Protein AF-A0A1B1K630-F1 (afdb_monomer_lite)

Secondary structure (DSSP, 8-state):
-HHHHHHHHHTTT-HHHHHHHHHHHHT--HHHHHHHHHHHHHHHSTT---SS--HHHHHHHHHHHHHHHHHHHHHHHHHHHHHHHHHHHHHH-

Sequence (93 aa):
MRMYRDRVREHGGSKVAARRHVGELLGIAPATLRNWIEREEARQAPGTPSATPDASDEVARLRREVAELRRANEILKTASAFFAAAEVDRRLR

Structure (mmCIF, N/CA/C/O backbone):
data_AF-A0A1B1K630-F1
#
_entry.id   AF-A0A1B1K630-F1
#
loop_
_atom_site.group_PDB
_atom_site.id
_atom_site.type_symbol
_atom_site.label_atom_id
_atom_site.label_alt_id
_atom_site.label_comp_id
_atom_site.label_asym_id
_atom_site.label_entity_id
_atom_site.label_seq_id
_atom_site.pdbx_PDB_ins_code
_atom_site.Cartn_x
_atom_site.Cartn_y
_atom_site.Cartn_z
_atom_site.occupancy
_atom_site.B_iso_or_equiv
_atom_site.auth_seq_id
_atom_site.auth_comp_id
_atom_site.auth_asym_id
_atom_site.auth_atom_id
_atom_site.pdbx_PDB_model_num
ATOM 1 N N . MET A 1 1 ? 15.177 -5.363 -12.042 1.00 73.69 1 MET A N 1
ATOM 2 C CA . MET A 1 1 ? 15.136 -5.779 -13.471 1.00 73.69 1 MET A CA 1
ATOM 3 C C . MET A 1 1 ? 16.131 -6.909 -13.814 1.00 73.69 1 MET A C 1
ATOM 5 O O . MET A 1 1 ? 17.252 -6.615 -14.211 1.00 73.69 1 MET A O 1
ATOM 9 N N . ARG A 1 2 ? 15.788 -8.204 -13.674 1.00 85.75 2 ARG A N 1
ATOM 10 C CA . ARG A 1 2 ? 16.747 -9.318 -13.915 1.00 85.75 2 ARG A CA 1
ATOM 11 C C . ARG A 1 2 ? 16.965 -9.644 -15.404 1.00 85.75 2 ARG A C 1
ATOM 13 O O . ARG A 1 2 ? 18.095 -9.553 -15.863 1.00 85.75 2 ARG A O 1
ATOM 20 N N . MET A 1 3 ? 15.893 -9.884 -16.164 1.00 87.12 3 MET A N 1
ATOM 21 C CA . MET A 1 3 ? 15.961 -10.241 -17.597 1.00 87.12 3 MET A CA 1
ATOM 22 C C . MET A 1 3 ? 16.734 -9.225 -18.455 1.00 87.12 3 MET A C 1
ATOM 24 O O . MET A 1 3 ? 17.539 -9.611 -19.293 1.00 87.12 3 MET A O 1
ATOM 28 N N . TYR A 1 4 ? 16.552 -7.919 -18.217 1.00 90.12 4 TYR A N 1
ATOM 29 C CA . TYR A 1 4 ? 17.336 -6.878 -18.896 1.00 90.12 4 TYR A CA 1
ATOM 30 C C . TYR A 1 4 ? 18.836 -6.979 -18.584 1.00 90.12 4 TYR A C 1
ATOM 32 O O . TYR A 1 4 ? 19.651 -6.915 -19.499 1.00 90.12 4 TYR A O 1
ATOM 40 N N . ARG A 1 5 ? 19.209 -7.152 -17.307 1.00 88.81 5 ARG A N 1
ATOM 41 C CA . ARG A 1 5 ? 20.617 -7.247 -16.887 1.00 88.81 5 ARG A CA 1
ATOM 42 C C . ARG A 1 5 ? 21.295 -8.484 -17.468 1.00 88.81 5 ARG A C 1
ATOM 44 O O . ARG A 1 5 ? 22.431 -8.384 -17.921 1.00 88.81 5 ARG A O 1
ATOM 51 N N . ASP A 1 6 ? 20.589 -9.608 -17.491 1.00 89.62 6 ASP A N 1
ATOM 52 C CA . ASP A 1 6 ? 21.086 -10.854 -18.075 1.00 89.62 6 ASP A CA 1
ATOM 53 C C . ASP A 1 6 ? 21.293 -10.685 -19.590 1.00 89.62 6 ASP A C 1
ATOM 55 O O . ASP A 1 6 ? 22.381 -10.951 -20.100 1.00 89.62 6 ASP A O 1
ATOM 59 N N . ARG A 1 7 ? 20.337 -10.059 -20.290 1.00 87.81 7 ARG A N 1
ATOM 60 C CA . ARG A 1 7 ? 20.456 -9.783 -21.729 1.00 87.81 7 ARG A CA 1
ATOM 61 C C . ARG A 1 7 ? 21.609 -8.841 -22.088 1.00 87.81 7 ARG A C 1
ATOM 63 O O . ARG A 1 7 ? 22.265 -9.034 -23.109 1.00 87.81 7 ARG A O 1
ATOM 70 N N . VAL A 1 8 ? 21.864 -7.823 -21.263 1.00 89.31 8 VAL A N 1
ATOM 71 C CA . VAL A 1 8 ? 23.006 -6.905 -21.437 1.00 89.31 8 VAL A CA 1
ATOM 72 C C . VAL A 1 8 ? 24.339 -7.652 -21.302 1.00 89.31 8 VAL A C 1
ATOM 74 O O . VAL A 1 8 ? 25.272 -7.335 -22.035 1.00 89.31 8 VAL A O 1
ATOM 77 N N . ARG A 1 9 ? 24.434 -8.647 -20.410 1.00 87.69 9 ARG A N 1
ATOM 78 C CA . ARG A 1 9 ? 25.647 -9.465 -20.227 1.00 87.69 9 ARG A CA 1
ATOM 79 C C . ARG A 1 9 ? 25.885 -10.423 -21.393 1.00 87.69 9 ARG A C 1
ATOM 81 O O . ARG A 1 9 ? 27.023 -10.569 -21.818 1.00 87.69 9 ARG A O 1
ATOM 88 N N . GLU A 1 10 ? 24.826 -11.036 -21.917 1.00 84.62 10 GLU A N 1
ATOM 89 C CA . GLU A 1 10 ? 24.903 -11.997 -23.028 1.00 84.62 10 GLU A CA 1
ATOM 90 C C . GLU A 1 10 ? 25.331 -11.360 -24.360 1.00 84.62 10 GLU A C 1
ATOM 92 O O . GLU A 1 10 ? 26.091 -11.962 -25.110 1.00 84.62 10 GLU A O 1
ATOM 97 N N . HIS A 1 11 ? 24.859 -10.143 -24.665 1.00 78.19 11 HIS A N 1
ATOM 98 C CA . HIS A 1 11 ? 25.036 -9.499 -25.982 1.00 78.19 11 HIS A CA 1
ATOM 99 C C . HIS A 1 11 ? 25.986 -8.294 -25.951 1.00 78.19 11 HIS A C 1
ATOM 101 O O . HIS A 1 11 ? 25.758 -7.287 -26.623 1.00 78.19 11 HIS A O 1
ATOM 107 N N . GLY A 1 12 ? 27.039 -8.363 -25.134 1.00 69.31 12 GLY A N 1
ATOM 108 C CA . GLY A 1 12 ? 28.136 -7.387 -25.179 1.00 69.31 12 GLY A CA 1
ATOM 109 C C . GLY A 1 12 ? 27.759 -5.957 -24.769 1.00 69.31 12 GLY A C 1
ATOM 110 O O . GLY A 1 12 ? 28.362 -5.000 -25.242 1.00 69.31 12 GLY A O 1
ATOM 111 N N . GLY A 1 13 ? 26.763 -5.777 -23.898 1.00 73.38 13 GLY A N 1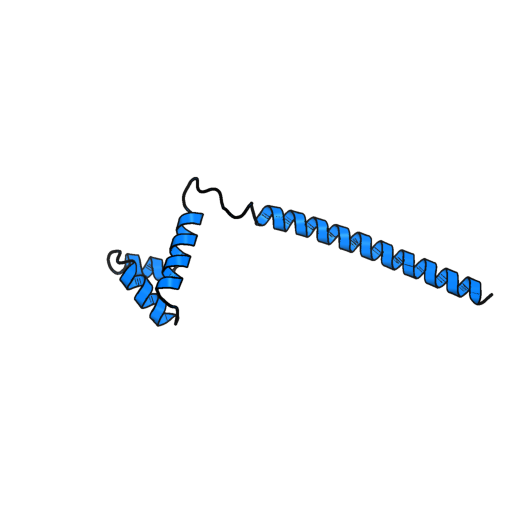
ATOM 112 C CA . GLY A 1 13 ? 26.515 -4.488 -23.247 1.00 73.38 13 GLY A CA 1
ATOM 113 C C . GLY A 1 13 ? 25.512 -3.555 -23.935 1.00 73.38 13 GLY A C 1
ATOM 114 O O . GLY A 1 13 ? 25.248 -2.468 -23.413 1.00 73.38 13 GLY A O 1
ATOM 115 N N . SER A 1 14 ? 24.910 -3.938 -25.070 1.00 90.12 14 SER A N 1
ATOM 116 C CA . SER A 1 14 ? 23.960 -3.058 -25.772 1.00 90.12 14 SER A CA 1
ATOM 117 C C . SER A 1 14 ? 22.645 -2.884 -24.999 1.00 90.12 14 SER A C 1
ATOM 119 O O . SER A 1 14 ? 21.688 -3.652 -25.137 1.00 90.12 14 SER A O 1
ATOM 121 N N . LYS A 1 15 ? 22.571 -1.811 -24.198 1.00 89.94 15 LYS A N 1
ATOM 122 C CA . LYS A 1 15 ? 21.384 -1.444 -23.403 1.00 89.94 15 LYS A CA 1
ATOM 123 C C . LYS A 1 15 ? 20.139 -1.234 -24.276 1.00 89.94 15 LYS A C 1
ATOM 125 O O . LYS A 1 15 ? 19.029 -1.552 -23.854 1.00 89.94 15 LYS A O 1
ATOM 130 N N . VAL A 1 16 ? 20.304 -0.701 -25.490 1.00 92.25 16 VAL A N 1
ATOM 131 C CA . VAL A 1 16 ? 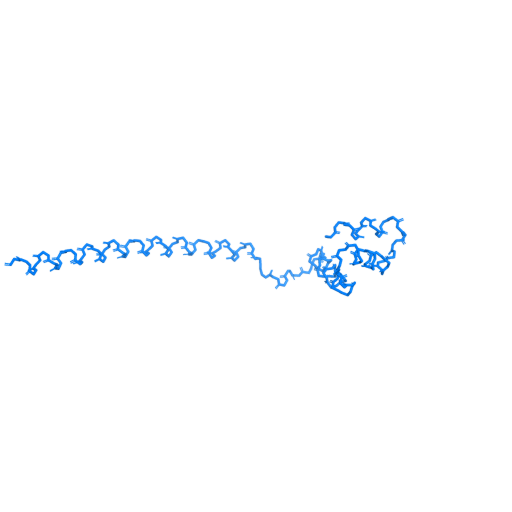19.191 -0.431 -26.418 1.00 92.25 16 VAL A CA 1
ATOM 132 C C . VAL A 1 16 ? 18.602 -1.731 -26.957 1.00 92.25 16 VAL A C 1
ATOM 134 O O . VAL A 1 16 ? 17.386 -1.909 -26.899 1.00 92.25 16 VAL A O 1
ATOM 137 N N . ALA A 1 17 ? 19.448 -2.654 -27.421 1.00 92.56 17 ALA A N 1
ATOM 138 C CA . ALA A 1 17 ? 18.997 -3.953 -27.915 1.00 92.56 17 ALA A CA 1
ATOM 139 C C . ALA A 1 17 ? 18.323 -4.769 -26.803 1.00 92.56 17 ALA A C 1
ATOM 141 O O . ALA A 1 17 ? 17.250 -5.332 -27.013 1.00 92.56 17 ALA A O 1
ATOM 142 N N . ALA A 1 18 ? 18.888 -4.752 -25.591 1.00 93.88 18 ALA A N 1
ATOM 143 C CA . ALA A 1 18 ? 18.306 -5.433 -24.440 1.00 93.88 18 ALA A CA 1
ATOM 144 C C . ALA A 1 18 ? 16.917 -4.886 -24.068 1.00 93.88 18 ALA A C 1
ATOM 146 O O . ALA A 1 18 ? 16.000 -5.665 -23.823 1.00 93.88 18 ALA A O 1
ATOM 147 N N . ARG A 1 19 ? 16.726 -3.558 -24.064 1.00 94.75 19 ARG A N 1
ATOM 148 C CA . ARG A 1 19 ? 15.411 -2.943 -23.792 1.00 94.75 19 ARG A CA 1
ATOM 149 C C . ARG A 1 19 ? 14.389 -3.245 -24.884 1.00 94.75 19 ARG A C 1
ATOM 151 O O . ARG A 1 19 ? 13.233 -3.463 -24.549 1.00 94.75 19 ARG A O 1
ATOM 158 N N . ARG A 1 20 ? 14.791 -3.262 -26.160 1.00 94.06 20 ARG A N 1
ATOM 159 C CA . ARG A 1 20 ? 13.897 -3.631 -27.273 1.00 94.06 20 ARG A CA 1
ATOM 160 C C . ARG A 1 20 ? 13.420 -5.071 -27.139 1.00 94.06 20 ARG A C 1
ATOM 162 O O . ARG A 1 20 ? 12.224 -5.300 -27.067 1.00 94.06 20 ARG A O 1
ATOM 169 N N . HIS A 1 21 ? 14.354 -5.999 -26.963 1.00 92.69 21 HIS A N 1
ATOM 170 C CA . HIS A 1 21 ? 14.043 -7.418 -26.837 1.00 92.69 21 HIS A CA 1
ATOM 171 C C . HIS A 1 21 ? 13.168 -7.737 -25.613 1.00 92.69 21 HIS A C 1
ATOM 173 O O . HIS A 1 21 ? 12.169 -8.440 -25.721 1.00 92.69 21 HIS A O 1
ATOM 179 N N . VAL A 1 22 ? 13.512 -7.191 -24.441 1.00 93.44 22 VAL A N 1
ATOM 180 C CA . VAL A 1 22 ? 12.698 -7.376 -23.226 1.00 93.44 22 VAL A CA 1
ATOM 181 C C . VAL A 1 22 ? 11.336 -6.695 -23.369 1.00 93.44 22 VAL A C 1
ATOM 183 O O . VAL A 1 22 ? 10.339 -7.217 -22.880 1.00 93.44 22 VAL A O 1
ATOM 186 N N . GLY A 1 23 ? 11.282 -5.547 -24.046 1.00 94.69 23 GLY A N 1
ATOM 187 C CA . GLY A 1 23 ? 10.035 -4.850 -24.345 1.00 94.69 23 GLY A CA 1
ATOM 188 C C . GLY A 1 23 ? 9.107 -5.672 -25.230 1.00 94.69 23 GLY A C 1
ATOM 189 O O . GLY A 1 23 ? 7.936 -5.815 -24.903 1.00 94.69 23 GLY A O 1
ATOM 190 N N . GLU A 1 24 ? 9.638 -6.277 -26.290 1.00 94.69 24 GLU A N 1
ATOM 191 C CA . GLU A 1 24 ? 8.898 -7.182 -27.177 1.00 94.69 24 GLU A CA 1
ATOM 192 C C . GLU A 1 24 ? 8.371 -8.409 -26.426 1.00 94.69 24 GLU A C 1
ATOM 194 O O . GLU A 1 24 ? 7.193 -8.733 -26.542 1.00 94.69 24 GLU A O 1
ATOM 199 N N . LEU A 1 25 ? 9.207 -9.046 -25.598 1.00 93.69 25 LEU A N 1
ATOM 200 C CA . LEU A 1 25 ? 8.821 -10.238 -24.836 1.00 93.69 25 LEU A CA 1
ATOM 201 C C . LEU A 1 25 ? 7.705 -9.961 -23.816 1.00 93.69 25 LEU A C 1
ATOM 203 O O . LEU A 1 25 ? 6.866 -10.821 -23.565 1.00 93.69 25 LEU A O 1
ATOM 207 N N . LEU A 1 26 ? 7.719 -8.776 -23.201 1.00 93.44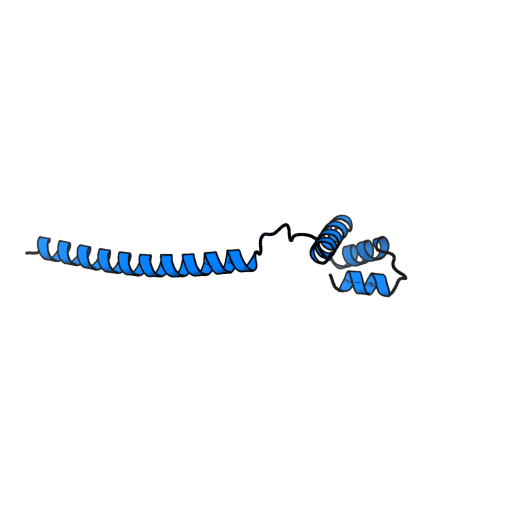 26 LEU A N 1
ATOM 208 C CA . LEU A 1 26 ? 6.793 -8.404 -22.127 1.00 93.44 26 LEU A CA 1
ATOM 209 C C . LEU A 1 26 ? 5.633 -7.512 -22.599 1.00 93.44 26 LEU A C 1
ATOM 211 O O . LEU A 1 26 ? 4.783 -7.155 -21.787 1.00 93.44 26 LEU A O 1
ATOM 215 N N . GLY A 1 27 ? 5.603 -7.119 -23.876 1.00 95.31 27 GLY A N 1
ATOM 216 C CA . GLY A 1 27 ? 4.621 -6.169 -24.408 1.00 95.31 27 GLY A CA 1
ATOM 217 C C . GLY A 1 27 ? 4.757 -4.750 -23.837 1.00 95.31 27 GLY A C 1
ATOM 218 O O . GLY A 1 27 ? 3.769 -4.032 -23.714 1.00 95.31 27 GLY A O 1
ATOM 219 N N . ILE A 1 28 ? 5.968 -4.336 -23.453 1.00 95.50 28 ILE A N 1
ATOM 220 C CA . ILE A 1 28 ? 6.244 -3.043 -22.811 1.00 95.50 28 ILE A CA 1
ATOM 221 C C . ILE A 1 28 ? 7.065 -2.159 -23.751 1.00 95.50 28 ILE A C 1
ATOM 223 O O . ILE A 1 28 ? 8.073 -2.583 -24.314 1.00 95.50 28 ILE A O 1
ATOM 227 N N . ALA A 1 29 ? 6.693 -0.882 -23.863 1.00 95.81 29 ALA A N 1
ATOM 228 C CA . ALA A 1 29 ? 7.462 0.083 -24.640 1.00 95.81 29 ALA A CA 1
ATOM 229 C C . ALA A 1 29 ? 8.921 0.195 -24.125 1.00 95.81 29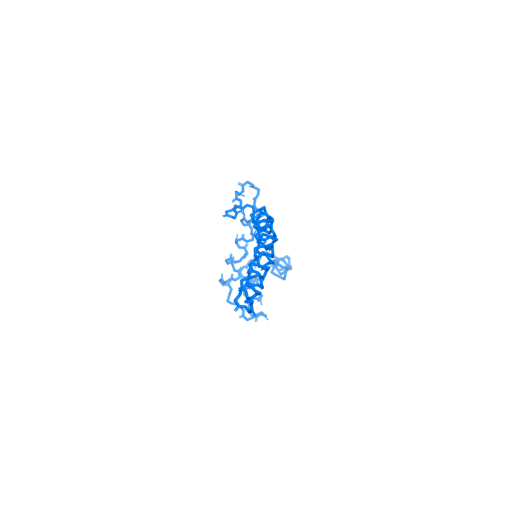 ALA A C 1
ATOM 231 O O . ALA A 1 29 ? 9.137 0.409 -22.925 1.00 95.81 29 ALA A O 1
ATOM 232 N N . PRO A 1 30 ? 9.946 0.149 -25.000 1.00 93.38 30 PRO A N 1
ATOM 233 C CA . PRO A 1 30 ? 11.350 0.224 -24.579 1.00 93.38 30 PRO A CA 1
ATOM 234 C C . PRO A 1 30 ? 11.710 1.501 -23.801 1.00 93.38 30 PRO A C 1
ATOM 236 O O . PRO A 1 30 ? 12.597 1.479 -22.946 1.00 93.38 30 PRO A O 1
ATOM 239 N N . ALA A 1 31 ? 11.010 2.610 -24.070 1.00 93.94 31 ALA A N 1
ATOM 240 C CA . ALA A 1 31 ? 11.155 3.866 -23.333 1.00 93.94 31 ALA A CA 1
ATOM 241 C C . ALA A 1 31 ? 10.711 3.731 -21.864 1.00 93.94 31 ALA A C 1
ATOM 243 O O . ALA A 1 31 ? 11.384 4.237 -20.968 1.00 93.94 31 ALA A O 1
ATOM 244 N N . THR A 1 32 ? 9.637 2.982 -21.604 1.00 94.06 32 THR A N 1
ATOM 245 C CA . THR A 1 32 ? 9.164 2.683 -20.245 1.00 94.06 32 THR A CA 1
ATOM 246 C C . THR A 1 32 ? 10.198 1.863 -19.481 1.00 94.06 32 THR A C 1
ATOM 248 O O . THR A 1 32 ? 10.549 2.207 -18.352 1.00 94.06 32 THR A O 1
ATOM 251 N N . LEU A 1 33 ? 10.764 0.834 -20.124 1.00 93.56 33 LEU A N 1
ATOM 252 C CA . LEU A 1 33 ? 11.838 0.034 -19.531 1.00 93.56 33 LEU A CA 1
ATOM 253 C C . LEU A 1 33 ? 13.068 0.890 -19.212 1.00 93.56 33 LEU A C 1
ATOM 255 O O . LEU A 1 33 ? 13.627 0.751 -18.126 1.00 93.56 33 LEU A O 1
ATOM 259 N N . ARG A 1 34 ? 13.470 1.796 -20.116 1.00 93.50 34 ARG A N 1
ATOM 260 C CA . ARG A 1 34 ? 14.568 2.745 -19.869 1.00 93.50 34 ARG A CA 1
ATOM 261 C C . ARG A 1 34 ? 14.321 3.555 -18.597 1.00 93.50 34 ARG A C 1
ATOM 263 O O . ARG A 1 34 ? 15.182 3.549 -17.724 1.00 93.50 34 ARG A O 1
ATOM 270 N N . ASN A 1 35 ? 13.151 4.181 -18.481 1.00 93.88 35 ASN A N 1
ATOM 271 C CA . ASN A 1 35 ? 12.813 5.036 -17.342 1.00 93.88 35 ASN A CA 1
ATOM 272 C C . ASN A 1 35 ? 12.839 4.257 -16.014 1.00 93.88 35 ASN A C 1
ATOM 274 O O . ASN A 1 35 ? 13.323 4.761 -15.003 1.00 93.88 35 ASN A O 1
ATOM 278 N N . TRP A 1 36 ? 12.345 3.015 -16.000 1.00 92.00 36 TRP A N 1
ATOM 279 C CA . TRP A 1 36 ? 12.396 2.164 -14.806 1.00 92.00 36 TRP A CA 1
ATOM 280 C C . TRP A 1 36 ? 13.819 1.751 -14.435 1.00 92.00 36 TRP A C 1
ATOM 282 O O . TRP A 1 36 ? 14.161 1.767 -13.256 1.00 92.00 36 TRP A O 1
ATOM 292 N N . ILE A 1 37 ? 14.645 1.404 -15.426 1.00 90.81 37 ILE A N 1
ATOM 293 C CA . ILE A 1 37 ? 16.053 1.046 -15.214 1.00 90.81 37 ILE A CA 1
ATOM 294 C C . ILE A 1 37 ? 16.823 2.240 -14.648 1.00 90.81 37 ILE A C 1
ATOM 296 O O . ILE A 1 37 ? 17.508 2.083 -13.649 1.00 90.81 37 ILE A O 1
ATOM 300 N N . GLU A 1 38 ? 16.674 3.428 -15.236 1.00 88.94 38 GLU A N 1
ATOM 301 C CA . GLU A 1 38 ? 17.356 4.647 -14.779 1.00 88.94 38 GLU A CA 1
ATOM 302 C C . GLU A 1 38 ? 16.923 5.038 -13.360 1.00 88.94 38 GLU A C 1
ATOM 304 O O . GLU A 1 38 ? 17.757 5.398 -12.533 1.00 88.94 38 GLU A O 1
ATOM 309 N N . ARG A 1 39 ? 15.634 4.880 -13.028 1.00 84.62 39 ARG A N 1
ATOM 310 C CA . ARG A 1 39 ? 15.129 5.088 -11.663 1.00 84.62 39 ARG A CA 1
ATOM 311 C C . ARG A 1 39 ? 15.683 4.064 -10.665 1.00 84.62 39 ARG A C 1
ATOM 313 O O . ARG A 1 39 ? 15.975 4.426 -9.528 1.00 84.62 39 ARG A O 1
ATOM 320 N N . GLU A 1 40 ? 15.806 2.795 -11.061 1.00 84.81 40 GLU A N 1
ATOM 321 C CA . GLU A 1 40 ? 16.405 1.734 -10.233 1.00 84.81 40 GLU A CA 1
ATOM 322 C C . GLU A 1 40 ? 17.909 1.991 -10.018 1.00 84.81 40 GLU A C 1
ATOM 324 O O . GLU A 1 40 ? 18.377 1.909 -8.884 1.00 84.81 40 GLU A O 1
ATOM 329 N N . GLU A 1 41 ? 18.645 2.356 -11.075 1.00 84.62 41 GLU A N 1
ATOM 330 C CA . GLU A 1 41 ? 20.075 2.703 -11.029 1.00 84.62 41 GLU A CA 1
ATOM 331 C C . GLU A 1 41 ? 20.318 3.930 -10.131 1.00 84.62 41 GLU A C 1
ATOM 333 O O . GLU A 1 41 ? 21.186 3.884 -9.262 1.00 84.62 41 GLU A O 1
ATOM 338 N N . ALA A 1 42 ? 19.499 4.981 -10.250 1.00 81.75 42 ALA A N 1
ATOM 339 C CA . ALA A 1 42 ? 19.578 6.165 -9.390 1.00 81.75 42 ALA A CA 1
ATOM 340 C C . ALA A 1 42 ? 19.296 5.851 -7.910 1.00 81.75 42 ALA A C 1
ATOM 342 O O . ALA A 1 42 ? 19.931 6.416 -7.026 1.00 81.75 42 ALA A O 1
ATOM 343 N N . ARG A 1 43 ? 18.380 4.916 -7.615 1.00 73.62 43 ARG A N 1
ATOM 344 C CA . ARG A 1 43 ? 18.109 4.465 -6.237 1.00 73.62 43 ARG A CA 1
ATOM 345 C C . ARG A 1 43 ? 19.280 3.682 -5.630 1.00 73.62 43 ARG A C 1
ATOM 347 O O . ARG A 1 43 ? 19.422 3.659 -4.413 1.00 73.62 43 ARG A O 1
ATOM 354 N N . GLN A 1 44 ? 20.074 3.004 -6.456 1.00 74.38 44 GLN A N 1
ATOM 355 C CA . GLN A 1 44 ? 21.211 2.184 -6.021 1.00 74.38 44 GLN A CA 1
ATOM 356 C C . GLN A 1 44 ? 22.539 2.959 -6.001 1.00 74.38 44 GLN A C 1
ATOM 358 O O . GLN A 1 44 ? 23.529 2.445 -5.481 1.00 74.38 44 GLN A O 1
ATOM 363 N N . ALA A 1 45 ? 22.582 4.173 -6.558 1.00 74.25 45 ALA A N 1
ATOM 364 C CA . ALA A 1 45 ? 23.790 4.983 -6.623 1.00 74.25 45 ALA A CA 1
ATOM 365 C C . ALA A 1 45 ? 24.229 5.457 -5.216 1.00 74.25 45 ALA A C 1
ATOM 367 O O . ALA A 1 45 ? 23.422 6.062 -4.498 1.00 74.25 45 ALA A O 1
ATOM 368 N N . PRO A 1 46 ? 25.500 5.238 -4.814 1.00 59.91 46 PRO A N 1
ATOM 369 C CA . PRO A 1 46 ? 26.014 5.694 -3.525 1.00 59.91 46 PRO A CA 1
ATOM 370 C C . PRO A 1 46 ? 25.884 7.214 -3.394 1.00 59.91 46 PRO A C 1
ATOM 372 O O . PRO A 1 46 ? 26.303 7.950 -4.284 1.00 59.91 46 PRO A O 1
ATOM 375 N N . GLY A 1 47 ? 25.305 7.690 -2.290 1.00 66.12 47 GLY A N 1
ATOM 376 C CA . GLY A 1 47 ? 25.183 9.125 -2.011 1.00 66.12 47 GLY A CA 1
ATOM 377 C C . GLY A 1 47 ? 24.001 9.834 -2.679 1.00 66.12 47 GLY A C 1
ATOM 378 O O . GLY A 1 47 ? 23.857 11.040 -2.497 1.00 66.12 47 GLY A O 1
ATOM 379 N N . THR A 1 48 ? 23.121 9.124 -3.396 1.00 56.53 48 THR A N 1
ATOM 380 C CA . THR A 1 48 ? 21.831 9.708 -3.793 1.00 56.53 48 THR A CA 1
ATOM 381 C C . THR A 1 48 ? 20.907 9.682 -2.575 1.00 56.53 48 THR A C 1
ATOM 383 O O . THR A 1 48 ? 20.573 8.585 -2.116 1.00 56.53 48 THR A O 1
ATOM 386 N N . PRO A 1 49 ? 20.482 10.833 -2.013 1.00 52.72 49 PRO A N 1
ATOM 387 C CA . PRO A 1 49 ? 19.440 10.823 -1.002 1.00 52.72 49 PRO A CA 1
ATOM 388 C C . PRO A 1 49 ? 18.222 10.186 -1.658 1.00 52.72 49 PRO A C 1
ATOM 390 O O . PRO A 1 49 ? 17.760 10.641 -2.706 1.00 52.72 49 PRO A O 1
ATOM 393 N N . SER A 1 50 ? 17.743 9.081 -1.091 1.00 55.56 50 SER A N 1
ATOM 394 C CA . SER A 1 50 ? 16.478 8.491 -1.498 1.00 55.56 50 SER A CA 1
ATOM 395 C C . SER A 1 50 ? 15.437 9.614 -1.496 1.00 55.56 50 SER A C 1
ATOM 397 O O . SER A 1 50 ? 15.040 10.087 -0.438 1.00 55.56 50 SER A O 1
ATOM 399 N N . ALA A 1 51 ? 15.013 10.075 -2.677 1.00 51.72 51 ALA A N 1
ATOM 400 C CA . ALA A 1 51 ? 13.986 11.115 -2.805 1.00 51.72 51 ALA A CA 1
ATOM 401 C C . ALA A 1 51 ? 12.623 10.646 -2.257 1.00 51.72 51 ALA A C 1
ATOM 403 O O . ALA A 1 51 ? 11.681 11.423 -2.154 1.00 51.72 51 ALA A O 1
ATOM 404 N N . THR A 1 52 ? 12.522 9.368 -1.894 1.00 55.94 52 THR A N 1
ATOM 405 C CA . THR A 1 52 ? 11.567 8.874 -0.911 1.00 55.94 52 THR A CA 1
ATOM 406 C C . THR A 1 52 ? 12.176 9.035 0.487 1.00 55.94 52 THR A C 1
ATOM 408 O O . THR A 1 52 ? 13.078 8.256 0.811 1.00 55.94 52 THR A O 1
ATOM 411 N N . PRO A 1 53 ? 11.703 9.978 1.327 1.00 52.97 53 PRO A N 1
ATOM 412 C CA . PRO A 1 53 ? 11.950 9.908 2.769 1.00 52.97 53 PRO A CA 1
ATOM 413 C C . PRO A 1 53 ? 11.658 8.479 3.203 1.00 52.97 53 PRO A C 1
ATOM 415 O O . PRO A 1 53 ? 10.723 7.899 2.652 1.00 52.97 53 PRO A O 1
ATOM 418 N N . ASP A 1 54 ? 12.498 7.908 4.066 1.00 60.25 54 ASP A N 1
ATOM 419 C CA . ASP A 1 54 ? 12.534 6.483 4.397 1.00 60.25 54 ASP A CA 1
ATOM 420 C C . ASP A 1 54 ? 11.121 5.890 4.504 1.00 60.25 54 ASP A C 1
ATOM 422 O O . ASP A 1 54 ? 10.442 5.976 5.527 1.00 60.25 54 ASP A O 1
ATOM 426 N N . ALA A 1 55 ? 10.620 5.366 3.379 1.00 62.22 55 ALA A N 1
ATOM 427 C CA . ALA A 1 55 ? 9.210 5.016 3.253 1.00 62.22 55 ALA A CA 1
ATOM 428 C C . ALA A 1 55 ? 8.873 3.876 4.219 1.00 62.22 55 ALA A C 1
ATOM 430 O O . ALA A 1 55 ? 7.713 3.667 4.556 1.00 62.22 55 ALA A O 1
ATOM 431 N N . SER A 1 56 ? 9.897 3.158 4.687 1.00 71.50 56 SER A N 1
ATOM 432 C CA . SER A 1 56 ? 9.793 2.178 5.754 1.00 71.50 56 SER A CA 1
ATOM 433 C C . SER A 1 56 ? 9.453 2.830 7.097 1.00 71.50 56 SER A C 1
ATOM 435 O O . SER A 1 56 ? 8.524 2.378 7.768 1.00 71.50 56 SER A O 1
ATOM 437 N N . ASP A 1 57 ? 10.139 3.910 7.468 1.00 79.19 57 ASP A N 1
ATOM 438 C CA . ASP A 1 57 ? 9.943 4.596 8.749 1.00 79.19 57 ASP A CA 1
ATOM 439 C C . ASP A 1 57 ? 8.601 5.319 8.810 1.00 79.19 57 ASP A C 1
ATOM 441 O O . ASP A 1 57 ? 7.881 5.224 9.807 1.00 79.19 57 ASP A O 1
ATOM 445 N N . GLU A 1 58 ? 8.213 5.986 7.723 1.00 83.81 58 GLU A N 1
ATOM 446 C CA . GLU A 1 58 ? 6.899 6.619 7.637 1.00 83.81 58 GLU A CA 1
ATOM 447 C C . GLU A 1 58 ? 5.773 5.577 7.685 1.00 83.81 58 GLU A C 1
ATOM 449 O O . GLU A 1 58 ? 4.808 5.747 8.431 1.00 83.81 58 GLU A O 1
ATOM 454 N N . VAL A 1 59 ? 5.918 4.447 6.985 1.00 88.56 59 VAL A N 1
ATOM 455 C CA . VAL A 1 59 ? 4.952 3.339 7.063 1.00 88.56 59 VAL A CA 1
ATOM 456 C C . VAL A 1 59 ? 4.903 2.740 8.470 1.00 88.56 59 VAL A C 1
ATOM 458 O O . VAL A 1 59 ? 3.818 2.418 8.955 1.00 88.56 59 VAL A O 1
ATOM 461 N N . ALA A 1 60 ? 6.039 2.597 9.153 1.00 89.12 60 ALA A N 1
ATOM 462 C CA . ALA A 1 60 ? 6.080 2.102 10.525 1.00 89.12 60 ALA A CA 1
ATOM 463 C C . ALA A 1 60 ? 5.389 3.068 11.500 1.00 89.12 60 ALA A C 1
ATOM 465 O O . ALA A 1 60 ? 4.590 2.625 12.329 1.00 89.12 60 ALA A O 1
ATOM 466 N N . ARG A 1 61 ? 5.639 4.378 11.369 1.00 94.38 61 ARG A N 1
ATOM 467 C CA . ARG A 1 61 ? 4.970 5.431 12.148 1.00 94.38 61 ARG A CA 1
ATOM 468 C C . ARG A 1 61 ? 3.461 5.398 11.926 1.00 94.38 61 ARG A C 1
ATOM 470 O O . ARG A 1 61 ? 2.712 5.278 12.891 1.00 94.38 61 ARG A O 1
ATOM 477 N N . LEU A 1 62 ? 3.026 5.408 10.666 1.00 95.75 62 LEU A N 1
ATOM 478 C CA . LEU A 1 62 ? 1.607 5.377 10.307 1.00 95.75 62 LEU A CA 1
ATOM 479 C C . LEU A 1 62 ? 0.915 4.106 10.812 1.00 95.75 62 LEU A C 1
ATOM 481 O O . LEU A 1 62 ? -0.218 4.161 11.277 1.00 95.75 62 LEU A O 1
ATOM 485 N N . ARG A 1 63 ? 1.587 2.949 10.782 1.00 95.88 63 ARG A N 1
ATOM 486 C CA . ARG A 1 63 ? 1.033 1.703 11.339 1.00 95.88 63 ARG A CA 1
ATOM 487 C C . ARG A 1 63 ? 0.811 1.778 12.848 1.00 95.88 63 ARG A C 1
ATOM 489 O O . ARG A 1 63 ? -0.199 1.258 13.318 1.00 95.88 63 ARG A O 1
ATOM 496 N N . ARG A 1 64 ? 1.726 2.405 13.594 1.00 97.31 64 ARG A N 1
ATOM 497 C CA . ARG A 1 64 ? 1.572 2.620 15.044 1.00 97.31 64 ARG A CA 1
ATOM 498 C C . ARG A 1 64 ? 0.400 3.554 15.330 1.00 97.31 64 ARG A C 1
ATOM 500 O O . ARG A 1 64 ? -0.481 3.190 16.100 1.00 97.31 64 ARG A O 1
ATOM 507 N N . GLU A 1 65 ? 0.335 4.677 14.623 1.00 97.19 65 GLU A N 1
ATOM 508 C CA . GLU A 1 65 ? -0.747 5.655 14.764 1.00 97.19 65 GLU A CA 1
ATOM 509 C C . GLU A 1 65 ? -2.120 5.040 14.448 1.00 97.19 65 GLU A C 1
ATOM 511 O O . GLU A 1 65 ? -3.059 5.154 15.231 1.00 97.19 65 GLU A O 1
ATOM 516 N N . VAL A 1 66 ? -2.234 4.273 13.358 1.00 98.12 66 VAL A N 1
ATOM 517 C CA . VAL A 1 66 ? -3.478 3.565 13.013 1.00 98.12 66 VAL A CA 1
ATOM 518 C C . VAL A 1 66 ? -3.873 2.543 14.085 1.00 98.12 66 VAL A C 1
ATOM 520 O O . VAL A 1 66 ? -5.064 2.378 14.359 1.00 98.12 66 VAL A O 1
ATOM 523 N N . ALA A 1 67 ? -2.913 1.845 14.697 1.00 98.06 67 ALA A N 1
ATOM 524 C CA . ALA A 1 67 ? -3.197 0.894 15.770 1.00 98.06 67 ALA A CA 1
ATOM 525 C C . ALA A 1 67 ? -3.725 1.597 17.033 1.00 98.06 67 ALA A C 1
ATOM 527 O O . ALA A 1 67 ? -4.709 1.145 17.625 1.00 98.06 67 ALA A O 1
ATOM 528 N N . GLU A 1 68 ? -3.122 2.724 17.411 1.00 98.06 68 GLU A N 1
ATOM 529 C CA . GLU A 1 68 ? -3.559 3.541 18.546 1.00 98.06 68 GLU A CA 1
ATOM 530 C C . GLU A 1 68 ? -4.950 4.134 18.318 1.00 98.06 68 GLU A C 1
ATOM 532 O O . GLU A 1 68 ? -5.829 3.990 19.172 1.00 98.06 68 GLU A O 1
ATOM 537 N N . LEU A 1 69 ? -5.193 4.708 17.136 1.00 98.50 69 LEU A N 1
ATOM 538 C CA . LEU A 1 69 ? -6.496 5.261 16.766 1.00 98.50 69 LEU A CA 1
ATOM 539 C C . LEU A 1 69 ? -7.593 4.197 16.797 1.00 98.50 69 LEU A C 1
ATOM 541 O O . LEU A 1 69 ? -8.682 4.453 17.308 1.00 98.50 69 LEU A O 1
ATOM 545 N N . ARG A 1 70 ? -7.317 2.984 16.302 1.00 98.19 70 ARG A N 1
ATOM 546 C CA . ARG A 1 70 ? -8.272 1.868 16.377 1.00 98.19 70 ARG A CA 1
ATOM 547 C C . ARG A 1 70 ? -8.587 1.494 17.819 1.00 98.19 70 ARG A C 1
ATOM 549 O O . ARG A 1 70 ? -9.756 1.349 18.157 1.00 98.19 70 ARG A O 1
ATOM 556 N N . ARG A 1 71 ? -7.572 1.395 18.681 1.00 98.00 71 ARG A N 1
ATOM 557 C CA . ARG A 1 71 ? -7.772 1.097 20.105 1.00 98.00 71 ARG A CA 1
ATOM 558 C C . ARG A 1 71 ? -8.618 2.168 20.795 1.00 98.00 71 ARG A C 1
ATOM 560 O O . ARG A 1 71 ? -9.546 1.826 21.522 1.00 98.00 71 ARG A O 1
ATOM 567 N N . ALA A 1 72 ? -8.328 3.444 20.548 1.00 98.00 72 ALA A N 1
ATOM 568 C CA . ALA A 1 72 ? -9.115 4.552 21.083 1.00 98.00 72 ALA A CA 1
ATOM 569 C C . ALA A 1 72 ? -10.567 4.501 20.585 1.00 98.00 72 ALA A C 1
ATOM 571 O O . ALA A 1 72 ? -11.499 4.666 21.369 1.00 98.00 72 ALA A O 1
ATOM 572 N N . ASN A 1 73 ? -10.769 4.209 19.300 1.00 98.06 73 ASN A N 1
ATOM 573 C CA . ASN A 1 73 ? -12.098 4.110 18.708 1.00 98.06 73 ASN A CA 1
ATOM 574 C C . ASN A 1 73 ? -12.935 2.984 19.343 1.00 98.06 73 ASN A C 1
ATOM 576 O O . ASN A 1 73 ? -14.106 3.197 19.639 1.00 98.06 73 ASN A O 1
ATOM 580 N N . GLU A 1 74 ? -12.336 1.826 19.634 1.00 98.19 74 GLU A N 1
ATOM 581 C CA . GLU A 1 74 ? -13.031 0.724 20.316 1.00 98.19 74 GLU A CA 1
ATOM 582 C C . GLU A 1 74 ? -13.437 1.074 21.755 1.00 98.19 74 GLU A C 1
ATOM 584 O O . GLU A 1 74 ? -14.549 0.753 22.184 1.00 98.19 74 GLU A O 1
ATOM 589 N N . ILE A 1 75 ? -12.589 1.802 22.490 1.00 97.62 75 ILE A N 1
ATOM 590 C CA . ILE A 1 75 ? -12.942 2.317 23.823 1.00 97.62 75 ILE A CA 1
ATOM 591 C C . ILE A 1 75 ? -14.128 3.280 23.717 1.00 97.62 75 ILE A C 1
ATOM 593 O O . ILE A 1 75 ? -15.097 3.152 24.465 1.00 97.62 75 ILE A O 1
ATOM 597 N N . LEU A 1 76 ? -14.078 4.214 22.764 1.00 97.44 76 LEU A N 1
ATOM 598 C CA . LEU A 1 76 ? -15.138 5.199 22.559 1.00 97.44 76 LEU A CA 1
ATOM 599 C C . LEU A 1 76 ? -16.463 4.540 22.172 1.00 97.44 76 LEU A C 1
ATOM 601 O O . LEU A 1 76 ? -17.484 4.857 22.773 1.00 97.44 76 LEU A O 1
ATOM 605 N N . LYS A 1 77 ? -1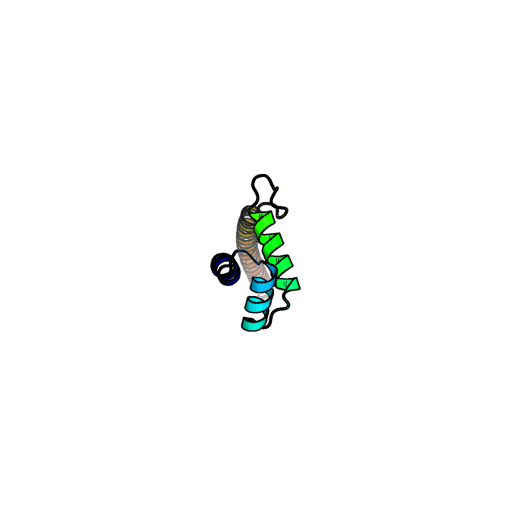6.453 3.579 21.242 1.00 97.81 77 LYS A N 1
ATOM 606 C CA . LYS A 1 77 ? -17.645 2.797 20.877 1.00 97.81 77 LYS A CA 1
ATOM 607 C C . LYS A 1 77 ? -18.251 2.091 22.083 1.00 97.81 77 LYS A C 1
ATOM 609 O O . LYS A 1 77 ? -19.460 2.161 22.288 1.00 97.81 77 LYS A O 1
ATOM 614 N N . THR A 1 78 ? -17.412 1.445 22.890 1.00 97.12 78 THR A N 1
ATOM 615 C CA . THR A 1 78 ? -17.853 0.729 24.094 1.00 97.12 78 THR A CA 1
ATOM 616 C C . THR A 1 78 ? -18.486 1.689 25.100 1.00 97.12 78 THR A C 1
ATOM 618 O O . THR A 1 78 ? -19.577 1.428 25.604 1.00 97.12 78 THR A O 1
ATOM 621 N N . ALA A 1 79 ? -17.849 2.836 25.349 1.00 96.81 79 ALA A N 1
ATOM 622 C CA . ALA A 1 79 ? -18.387 3.866 26.230 1.00 96.81 79 ALA A CA 1
ATOM 623 C C . ALA A 1 79 ? -19.717 4.427 25.703 1.00 96.81 79 ALA A C 1
ATOM 625 O O . ALA A 1 79 ? -20.685 4.529 26.454 1.00 96.81 79 ALA A O 1
ATOM 626 N N . SER A 1 80 ? -19.801 4.739 24.405 1.00 96.81 80 SER A N 1
ATOM 627 C CA . SER A 1 80 ? -21.038 5.214 23.776 1.00 96.81 80 SER A CA 1
ATOM 628 C C . SER A 1 80 ? -22.174 4.197 23.901 1.00 96.81 80 SER A C 1
ATOM 630 O O . SER A 1 80 ? -23.294 4.585 24.227 1.00 96.81 80 SER A O 1
ATOM 632 N N . ALA A 1 81 ? -21.896 2.904 23.707 1.00 96.44 81 ALA A N 1
ATOM 633 C CA . ALA A 1 81 ? -22.887 1.844 23.883 1.00 96.44 81 ALA A CA 1
ATOM 634 C C . ALA A 1 81 ? -23.380 1.750 25.337 1.00 96.44 81 ALA A C 1
ATOM 636 O O . ALA A 1 81 ? -24.584 1.652 25.573 1.00 96.44 81 ALA A O 1
ATOM 637 N N . PHE A 1 82 ? -22.470 1.843 26.312 1.00 95.12 82 PHE A N 1
ATOM 638 C CA . PHE A 1 82 ? -22.820 1.840 27.733 1.00 95.12 82 PHE A CA 1
ATOM 639 C C . PHE A 1 82 ? -23.733 3.017 28.103 1.00 95.12 82 PHE A C 1
ATOM 641 O O . PHE A 1 82 ? -24.775 2.826 28.730 1.00 95.12 82 PHE A O 1
ATOM 648 N N . PHE A 1 83 ? -23.383 4.233 27.673 1.00 94.56 83 PHE A N 1
ATOM 649 C CA . PHE A 1 83 ? -24.200 5.415 27.950 1.00 94.56 83 PHE A CA 1
ATOM 650 C C . PHE A 1 83 ? -25.562 5.366 27.255 1.00 94.56 83 PHE A C 1
ATOM 652 O O . PHE A 1 83 ? -26.560 5.751 27.861 1.00 94.56 83 PHE A O 1
ATOM 659 N N . ALA A 1 84 ? -25.626 4.858 26.021 1.00 95.19 84 ALA A N 1
ATOM 660 C CA . ALA A 1 84 ? -26.891 4.675 25.318 1.00 95.19 84 ALA A CA 1
ATOM 661 C C . ALA A 1 84 ? -27.816 3.690 26.055 1.00 95.19 84 ALA A C 1
ATOM 663 O O . ALA A 1 84 ? -28.998 3.979 26.226 1.00 95.19 84 ALA A O 1
ATOM 664 N N . ALA A 1 85 ? -27.285 2.567 26.549 1.00 92.31 85 ALA A N 1
ATOM 665 C CA . ALA A 1 85 ? -28.062 1.599 27.323 1.00 92.31 85 ALA A CA 1
ATOM 666 C C . ALA A 1 85 ? -28.586 2.193 28.643 1.00 92.31 85 ALA A C 1
ATOM 668 O O . ALA A 1 85 ? -29.760 2.028 28.970 1.00 92.31 85 ALA A O 1
ATOM 669 N N . ALA A 1 86 ? -27.745 2.936 29.370 1.00 92.25 86 ALA A N 1
ATOM 670 C CA . ALA A 1 86 ? -28.145 3.606 30.607 1.00 92.25 86 ALA A CA 1
ATOM 671 C C . ALA A 1 86 ? -29.232 4.673 30.377 1.00 92.25 86 ALA A C 1
ATOM 673 O O . ALA A 1 86 ? -30.137 4.829 31.194 1.00 92.25 86 ALA A O 1
ATOM 674 N N . GLU A 1 87 ? -29.166 5.403 29.262 1.00 90.38 87 GLU A N 1
ATOM 675 C CA . GLU A 1 87 ? -30.199 6.373 28.892 1.00 90.38 87 GLU A CA 1
ATOM 676 C C . GLU A 1 87 ? -31.540 5.699 28.580 1.00 90.38 87 GLU A C 1
ATOM 678 O O . GLU A 1 87 ? -32.587 6.213 28.969 1.00 90.38 87 GLU A O 1
ATOM 683 N N . VAL A 1 88 ? -31.524 4.537 27.922 1.00 87.81 88 VAL A N 1
ATOM 684 C CA . VAL A 1 88 ? -32.742 3.753 27.674 1.00 87.81 88 VAL A CA 1
ATOM 685 C C . VAL A 1 88 ? -33.348 3.247 28.987 1.00 87.81 88 VAL A C 1
ATOM 687 O O . VAL A 1 88 ? -34.549 3.414 29.183 1.00 87.81 88 VAL A O 1
ATOM 690 N N . ASP A 1 89 ? -32.542 2.709 29.911 1.00 86.50 89 ASP A N 1
ATOM 691 C CA . ASP A 1 89 ? -33.023 2.247 31.229 1.00 86.50 89 ASP A CA 1
ATOM 692 C C . ASP A 1 89 ? -33.697 3.378 32.023 1.00 86.50 89 ASP A C 1
ATOM 694 O O . ASP A 1 89 ? -34.766 3.185 32.598 1.00 86.50 89 ASP A O 1
ATOM 698 N N . ARG A 1 90 ? -33.135 4.596 31.983 1.00 87.56 90 ARG A N 1
ATO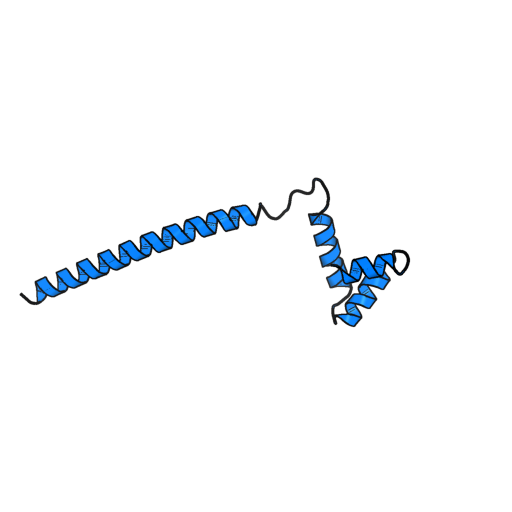M 699 C CA . ARG A 1 90 ? -33.739 5.777 32.625 1.00 87.56 90 ARG A CA 1
ATOM 700 C C . ARG A 1 90 ? -35.093 6.173 32.045 1.00 87.56 90 ARG A C 1
ATOM 702 O O . ARG A 1 90 ? -35.902 6.719 32.781 1.00 87.56 90 ARG A O 1
ATOM 709 N N . ARG A 1 91 ? -35.327 5.954 30.748 1.00 82.88 91 ARG A N 1
ATOM 710 C CA . ARG A 1 91 ? -36.595 6.307 30.081 1.00 82.88 91 ARG A CA 1
ATOM 711 C C . ARG A 1 91 ? -37.696 5.268 30.273 1.00 82.88 91 ARG A C 1
ATOM 713 O O . ARG A 1 91 ? -38.854 5.584 30.029 1.00 82.88 91 ARG A O 1
ATOM 720 N N . LEU A 1 92 ? -37.334 4.034 30.624 1.00 80.50 92 LEU A N 1
ATOM 721 C CA . LEU A 1 92 ? -38.273 2.926 30.828 1.00 80.50 92 LEU A CA 1
ATOM 722 C C . LEU A 1 92 ? -38.764 2.802 32.282 1.00 80.50 92 LEU A C 1
ATOM 724 O O . LEU A 1 92 ? -39.663 2.003 32.538 1.00 80.50 92 LEU A O 1
ATOM 728 N N . ARG A 1 93 ? -38.178 3.562 33.213 1.00 66.19 93 ARG A N 1
ATOM 729 C CA . ARG A 1 93 ? -38.632 3.715 34.603 1.00 66.19 93 ARG A CA 1
ATOM 730 C C . ARG A 1 93 ? -39.501 4.954 34.754 1.00 66.19 93 ARG A C 1
ATOM 732 O O . ARG A 1 93 ? -40.435 4.883 35.579 1.00 66.19 93 ARG A O 1
#

Radius of gyration: 27.67 Å; chains: 1; bounding box: 67×23×62 Å

Organism: Rhodococcus opacus (NCBI:txid37919)

pLDDT: mean 86.62, std 12.55, range [51.72, 98.5]

InterPro domains:
  IPR009057 Homedomain-like superfamily [SSF46689] (18-84)
  IPR036388 Winged helix-like DNA-binding domain superfamily [G3DSA:1.10.10.10] (1-48)

Foldseek 3Di:
DPQLVVVCVVPVRPSQVSLVVVCVVVVHDSVVVVVVVVVVVLCPDPPNDPPPPVVVVVVVVVVVVVVVVVVVVVVVVVVVVVVVVVVVVVVVD